Protein AF-A0A5P1FQX0-F1 (afdb_monomer_lite)

Organism: Asparagus officinalis (NCBI:txid4686)

Sequence (88 aa):
MLPIKPEFEFLILACDGLWDKEGEFQVSNKEAIDIARPFCTDNHCSSPLSACKKLADLSVNRGSADDISVMIIQLKRFVLRSFEGRLC

pLDDT: mean 81.36, std 14.36, range [43.12, 95.5]

Foldseek 3Di:
DDDQDLPDFKDKDKDCLAAPDPDPLHADPVNLCVLQVVLRPDPPHNDSVVSQVVSVVSSVVSPRPDDIDMDMGGCNVVNVPPPPDDDD

Secondary structure (DSSP, 8-state):
--PPPTT--EEEEE-HHHH-SSSTTPPPHHHHHHHHHHHHH-TTT--HHHHHHHHHHHHHHHT--S---EEEEE-HHHHTTTTSS---

InterPro domains:
  IPR001932 PPM-type phosphatase-like domain [PF00481] (4-68)
  IPR001932 PPM-type phosphatase-like domain [PS51746] (1-75)
  IPR036457 PPM-type phosphatase-like domain superfamily [G3DSA:3.60.40.10] (1-82)
  IPR036457 PPM-type phosphatase-like domain superfamily [SSF81606] (4-76)

Structure (mmCIF, N/CA/C/O backbone):
data_AF-A0A5P1FQX0-F1
#
_entry.id   AF-A0A5P1FQX0-F1
#
loop_
_atom_site.group_PDB
_atom_site.id
_atom_site.type_symbol
_atom_site.label_atom_id
_atom_site.label_alt_id
_atom_site.label_comp_id
_atom_site.label_asym_id
_atom_site.label_entity_id
_atom_site.label_seq_id
_atom_site.pdbx_PDB_ins_code
_atom_site.Cartn_x
_atom_site.Cartn_y
_atom_site.Cartn_z
_atom_site.occupancy
_atom_site.B_iso_or_equiv
_atom_site.auth_seq_id
_atom_site.auth_comp_id
_atom_site.auth_asym_id
_atom_site.auth_atom_id
_atom_site.pdbx_PDB_model_num
ATOM 1 N N . MET A 1 1 ? -18.407 -14.017 4.472 1.00 67.44 1 MET A N 1
ATOM 2 C CA . MET A 1 1 ? -18.431 -12.569 4.774 1.00 67.44 1 MET A CA 1
ATOM 3 C C . MET A 1 1 ? -17.310 -12.302 5.771 1.00 67.44 1 MET A C 1
ATOM 5 O O . MET A 1 1 ? -17.286 -12.980 6.789 1.00 67.44 1 MET A O 1
ATOM 9 N N . LEU A 1 2 ? -16.349 -11.430 5.458 1.00 80.88 2 LEU A N 1
ATOM 10 C CA . LEU A 1 2 ? -15.251 -11.078 6.370 1.00 80.88 2 LEU A CA 1
ATOM 11 C C . LEU A 1 2 ? -15.679 -9.848 7.188 1.00 80.88 2 LEU A C 1
ATOM 13 O O . LEU A 1 2 ? -15.792 -8.771 6.604 1.00 80.88 2 LEU A O 1
ATOM 17 N N . PRO A 1 3 ? -15.983 -9.986 8.493 1.00 85.06 3 PRO A N 1
ATOM 18 C CA . PRO A 1 3 ? -16.387 -8.847 9.307 1.00 85.06 3 PRO A CA 1
ATOM 19 C C . PRO A 1 3 ? -15.208 -7.889 9.495 1.00 85.06 3 PRO A C 1
ATOM 21 O O . PRO A 1 3 ? -14.081 -8.324 9.739 1.00 85.06 3 PRO A O 1
ATOM 24 N N . ILE A 1 4 ? -15.473 -6.585 9.407 1.00 86.31 4 ILE A N 1
ATOM 25 C CA . ILE A 1 4 ? -14.488 -5.558 9.750 1.00 86.31 4 ILE A CA 1
ATOM 26 C C . ILE A 1 4 ? -14.357 -5.549 11.268 1.00 86.31 4 ILE A C 1
ATOM 28 O O . ILE A 1 4 ? -15.328 -5.278 11.974 1.00 86.31 4 ILE A O 1
ATOM 32 N N . LYS A 1 5 ? -13.165 -5.869 11.766 1.00 87.12 5 LYS A N 1
ATOM 33 C CA . LYS A 1 5 ? -12.899 -5.910 13.198 1.00 87.12 5 LYS A CA 1
ATOM 34 C C . LYS A 1 5 ? -12.236 -4.614 13.685 1.00 87.12 5 LYS A C 1
ATOM 36 O O . LYS A 1 5 ? -11.583 -3.947 12.881 1.00 87.12 5 LYS A O 1
ATOM 41 N N . PRO A 1 6 ? -12.368 -4.257 14.976 1.00 85.06 6 PRO A N 1
ATOM 42 C CA . PRO A 1 6 ? -11.750 -3.057 15.540 1.00 85.06 6 PRO A CA 1
ATOM 43 C C . PRO A 1 6 ? -10.235 -2.954 15.347 1.00 85.06 6 PRO A C 1
ATOM 45 O O . PRO A 1 6 ? -9.710 -1.850 15.231 1.00 85.06 6 PRO A O 1
ATOM 48 N N . GLU A 1 7 ? -9.537 -4.088 15.286 1.00 87.12 7 GLU A N 1
ATOM 49 C CA . GLU A 1 7 ? -8.093 -4.155 15.055 1.00 87.12 7 GLU A CA 1
ATOM 50 C C . GLU A 1 7 ? -7.672 -3.836 13.612 1.00 87.12 7 GLU A C 1
ATOM 52 O O . GLU A 1 7 ? -6.484 -3.660 13.343 1.00 87.12 7 GLU A O 1
ATOM 57 N N . PHE A 1 8 ? -8.612 -3.767 12.664 1.00 89.19 8 PHE A N 1
ATOM 58 C CA . PHE A 1 8 ? -8.290 -3.446 11.280 1.00 89.19 8 PHE A CA 1
ATOM 59 C C . PHE A 1 8 ? -8.134 -1.934 11.109 1.00 89.19 8 PHE A C 1
ATOM 61 O O . PHE A 1 8 ? -9.081 -1.162 11.246 1.00 89.19 8 PHE A O 1
ATOM 68 N N . GLU A 1 9 ? -6.913 -1.507 10.790 1.00 89.62 9 GLU A N 1
ATOM 69 C CA . GLU A 1 9 ? -6.560 -0.088 10.706 1.00 89.62 9 GLU A CA 1
ATOM 70 C C . GLU A 1 9 ? -6.981 0.530 9.363 1.00 89.62 9 GLU A C 1
ATOM 72 O O . GLU A 1 9 ? -7.605 1.596 9.315 1.00 89.62 9 GLU A O 1
ATOM 77 N N . PHE A 1 10 ? -6.656 -0.151 8.263 1.00 91.56 10 PHE A N 1
ATOM 78 C CA . PHE A 1 10 ? -6.936 0.269 6.894 1.00 91.56 10 PHE A CA 1
ATOM 79 C C . PHE A 1 10 ? -6.981 -0.940 5.949 1.00 91.56 10 PHE A C 1
ATOM 81 O O . PHE A 1 10 ? -6.484 -2.017 6.275 1.00 91.56 10 PHE A O 1
ATOM 88 N N . LEU A 1 11 ? -7.574 -0.746 4.773 1.00 92.19 11 LEU A N 1
ATOM 89 C CA . LEU A 1 11 ? -7.617 -1.707 3.675 1.00 92.19 11 LEU A CA 1
ATOM 90 C C . LEU A 1 11 ? -6.927 -1.096 2.454 1.00 92.19 11 LEU A C 1
ATOM 92 O O . LEU A 1 11 ? -7.256 0.027 2.077 1.00 92.19 11 LEU A O 1
ATOM 96 N N . ILE A 1 12 ? -6.000 -1.836 1.844 1.00 94.69 12 ILE A N 1
ATOM 97 C CA . ILE A 1 12 ? -5.402 -1.493 0.549 1.00 94.69 12 ILE A CA 1
ATOM 98 C C . ILE A 1 12 ? -6.097 -2.335 -0.519 1.00 94.69 12 ILE A C 1
ATOM 100 O O . ILE A 1 12 ? -6.166 -3.557 -0.399 1.00 94.69 12 ILE A O 1
ATOM 104 N N . LEU A 1 13 ? -6.596 -1.679 -1.557 1.00 94.31 13 LEU A N 1
ATOM 105 C CA . LEU A 1 13 ? -7.097 -2.292 -2.778 1.00 94.31 13 LEU A CA 1
ATOM 106 C C . LEU A 1 13 ? -6.249 -1.774 -3.933 1.00 94.31 13 LEU A C 1
ATOM 108 O O . LEU A 1 13 ? -5.988 -0.577 -4.009 1.00 94.31 13 LEU A O 1
ATOM 112 N N . ALA A 1 14 ? -5.813 -2.655 -4.821 1.00 93.75 14 ALA A N 1
ATOM 113 C CA . ALA A 1 14 ? -5.104 -2.250 -6.025 1.00 93.75 14 ALA A CA 1
ATOM 114 C C . ALA A 1 14 ? -5.340 -3.255 -7.151 1.00 93.75 14 ALA A C 1
ATOM 116 O O . ALA A 1 14 ? -5.796 -4.372 -6.883 1.00 93.75 14 ALA A O 1
ATOM 117 N N . CYS A 1 15 ? -5.055 -2.838 -8.383 1.00 91.06 15 CYS A N 1
ATOM 118 C CA . CYS A 1 15 ? -4.995 -3.746 -9.525 1.00 91.06 15 CYS A CA 1
ATOM 119 C C . CYS A 1 15 ? -3.843 -4.752 -9.374 1.00 91.06 15 CYS A C 1
ATOM 121 O O . CYS A 1 15 ? -2.960 -4.606 -8.522 1.00 91.06 15 CYS A O 1
ATOM 123 N N . ASP A 1 16 ? -3.879 -5.775 -10.218 1.00 87.19 16 ASP A N 1
ATOM 124 C CA . ASP A 1 16 ? -2.784 -6.717 -10.424 1.00 87.19 16 ASP A CA 1
ATOM 125 C C . ASP A 1 16 ? -1.472 -5.996 -10.742 1.00 87.19 16 ASP A C 1
ATOM 127 O O . ASP A 1 16 ? -0.485 -6.326 -10.107 1.00 87.19 16 ASP A O 1
ATOM 131 N N . GLY A 1 17 ? -1.459 -4.920 -11.530 1.00 86.38 17 GLY A N 1
ATOM 132 C CA . GLY A 1 17 ? -0.236 -4.146 -11.805 1.00 86.38 17 GLY A CA 1
ATOM 133 C C . GLY A 1 17 ? 0.575 -3.674 -10.576 1.00 86.38 17 GLY A C 1
ATOM 134 O O . GLY A 1 17 ?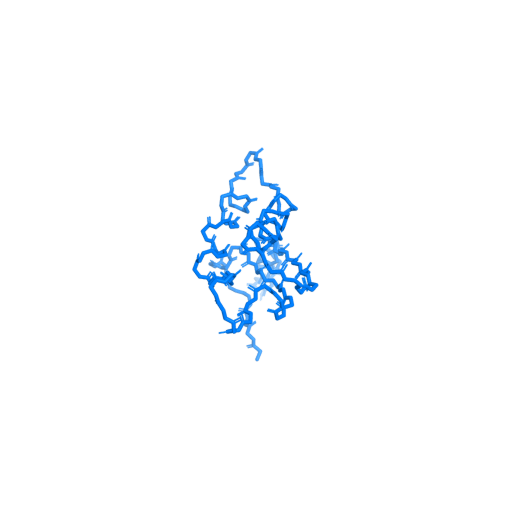 1.766 -3.385 -10.701 1.00 86.38 17 GLY A O 1
ATOM 135 N N . LEU A 1 18 ? -0.019 -3.618 -9.368 1.00 88.62 18 LEU A N 1
ATOM 136 C CA . LEU A 1 18 ? 0.714 -3.396 -8.106 1.00 88.62 18 LEU A CA 1
ATOM 137 C C . LEU A 1 18 ? 1.287 -4.695 -7.493 1.00 88.62 18 LEU A C 1
ATOM 139 O O . LEU A 1 18 ? 2.357 -4.678 -6.876 1.00 88.62 18 LEU A O 1
ATOM 143 N N . TRP A 1 19 ? 0.543 -5.796 -7.603 1.00 87.69 19 TRP A N 1
ATOM 144 C CA . TRP A 1 19 ? 0.759 -7.057 -6.885 1.00 87.69 19 TRP A CA 1
ATOM 145 C C . TRP A 1 19 ? 1.303 -8.210 -7.747 1.00 87.69 19 TRP A C 1
ATOM 147 O O . TRP A 1 19 ? 1.640 -9.255 -7.184 1.00 87.69 19 TRP A O 1
ATOM 157 N N . ASP A 1 20 ? 1.287 -8.086 -9.077 1.00 73.88 20 ASP A N 1
ATOM 158 C CA . ASP A 1 20 ? 1.362 -9.226 -9.991 1.00 73.88 20 ASP A CA 1
ATOM 159 C C . ASP A 1 20 ? 2.760 -9.818 -10.101 1.00 73.88 20 ASP A C 1
ATOM 161 O O . ASP A 1 20 ? 3.757 -9.109 -10.101 1.00 73.88 20 ASP A O 1
ATOM 165 N N . LYS A 1 21 ? 2.807 -11.147 -10.200 1.00 59.53 21 LYS A N 1
ATOM 166 C CA . LYS A 1 21 ? 3.902 -12.009 -9.735 1.00 59.53 21 LYS A CA 1
ATOM 167 C C . LYS A 1 21 ? 5.095 -12.162 -10.671 1.00 59.53 21 LYS A C 1
ATOM 169 O O . LYS A 1 21 ? 6.034 -12.892 -10.341 1.00 59.53 21 LYS A O 1
ATOM 174 N N . GLU A 1 22 ? 5.117 -11.442 -11.777 1.00 56.22 22 GLU A N 1
ATOM 175 C CA . GLU A 1 22 ? 6.060 -11.655 -12.869 1.00 56.22 22 GLU A CA 1
ATOM 176 C C . GLU A 1 22 ? 7.127 -10.534 -12.892 1.00 56.22 22 GLU A C 1
ATOM 178 O O . GLU A 1 22 ? 7.051 -9.597 -13.680 1.00 56.22 22 GLU A O 1
ATOM 183 N N . GLY A 1 23 ? 8.142 -10.599 -12.012 1.00 59.56 23 GLY A N 1
ATOM 184 C CA . GLY A 1 23 ? 9.360 -9.762 -12.124 1.00 59.56 23 GLY A CA 1
ATOM 185 C C . GLY A 1 23 ? 9.887 -9.103 -10.839 1.00 59.56 23 GLY A C 1
ATOM 186 O O . GLY A 1 23 ? 9.289 -9.207 -9.775 1.00 59.56 23 GLY A O 1
ATOM 187 N N . GLU A 1 24 ? 11.022 -8.400 -10.923 1.00 64.69 24 GLU A N 1
ATOM 188 C CA . GLU A 1 24 ? 11.696 -7.742 -9.778 1.00 64.69 24 GLU A CA 1
ATOM 189 C C . GLU A 1 24 ? 11.036 -6.423 -9.325 1.00 64.69 24 GLU A C 1
ATOM 191 O O . GLU A 1 24 ? 11.505 -5.758 -8.400 1.00 64.69 24 GLU A O 1
ATOM 196 N N . PHE A 1 25 ? 9.938 -6.028 -9.970 1.00 71.31 25 PHE A N 1
ATOM 197 C CA . PHE A 1 25 ? 9.410 -4.664 -9.898 1.00 71.31 25 PHE A CA 1
ATOM 198 C C . PHE A 1 25 ? 8.130 -4.508 -9.062 1.00 71.31 25 PHE A C 1
ATOM 200 O O . PHE A 1 25 ? 7.543 -3.430 -9.010 1.00 71.31 25 PHE A O 1
ATOM 207 N N . GLN A 1 26 ? 7.735 -5.569 -8.362 1.00 77.62 26 GLN A N 1
ATOM 208 C CA . GLN A 1 26 ? 6.453 -5.698 -7.664 1.00 77.62 26 GLN A CA 1
ATOM 209 C C . GLN A 1 26 ? 6.490 -5.143 -6.245 1.00 77.62 26 GLN A C 1
ATOM 211 O O . GLN A 1 26 ? 7.556 -5.077 -5.630 1.00 77.62 26 GLN A O 1
ATOM 216 N N . VAL A 1 27 ? 5.321 -4.840 -5.675 1.00 87.00 27 VAL A N 1
ATOM 217 C CA . VAL A 1 27 ? 5.180 -4.482 -4.258 1.00 87.00 27 VAL A CA 1
ATOM 218 C C . VAL A 1 27 ? 4.605 -5.664 -3.483 1.00 87.00 27 VAL A C 1
ATOM 220 O O . VAL A 1 27 ? 3.516 -6.151 -3.767 1.00 87.00 27 VAL A O 1
ATOM 223 N N . SER A 1 28 ? 5.318 -6.133 -2.456 1.00 89.88 28 SER A N 1
ATOM 224 C CA . SER A 1 28 ? 4.801 -7.217 -1.606 1.00 89.88 28 SER A CA 1
ATOM 225 C C . SER A 1 28 ? 3.720 -6.721 -0.638 1.00 89.88 28 SER A C 1
ATOM 227 O O . SER A 1 28 ? 3.721 -5.560 -0.228 1.00 89.88 28 SER A O 1
ATOM 229 N N . ASN A 1 29 ? 2.850 -7.620 -0.158 1.00 92.12 29 ASN A N 1
ATOM 230 C CA . ASN A 1 29 ? 1.840 -7.285 0.859 1.00 92.12 29 ASN A CA 1
ATOM 231 C C . ASN A 1 29 ? 2.447 -6.578 2.083 1.00 92.12 29 ASN A C 1
ATOM 233 O O . ASN A 1 29 ? 1.891 -5.605 2.589 1.00 92.12 29 ASN A O 1
ATOM 237 N N . LYS A 1 30 ? 3.592 -7.073 2.571 1.00 92.06 30 LYS A N 1
ATOM 238 C CA . LYS A 1 30 ? 4.255 -6.515 3.755 1.00 92.06 30 LYS A CA 1
ATOM 239 C C . LYS A 1 30 ? 4.814 -5.125 3.477 1.00 92.06 30 LYS A C 1
ATOM 241 O O . LYS A 1 30 ? 4.630 -4.226 4.289 1.00 92.06 30 LYS A O 1
ATOM 246 N N . GLU A 1 31 ? 5.443 -4.955 2.323 1.00 92.69 31 GLU A N 1
ATOM 247 C CA . GLU A 1 31 ? 5.977 -3.670 1.889 1.00 92.69 31 GLU A CA 1
ATOM 248 C C . GLU A 1 31 ? 4.871 -2.627 1.713 1.00 92.69 31 GLU A C 1
ATOM 250 O O . GLU A 1 31 ? 5.000 -1.505 2.199 1.00 92.69 31 GLU A O 1
ATOM 255 N N . ALA A 1 32 ? 3.746 -3.006 1.105 1.00 94.19 32 ALA A N 1
ATOM 256 C CA . ALA A 1 32 ? 2.610 -2.111 0.955 1.00 94.19 32 ALA A CA 1
ATOM 257 C C . ALA A 1 32 ? 2.064 -1.640 2.311 1.00 94.19 32 ALA A C 1
ATOM 259 O O . ALA A 1 32 ? 1.759 -0.459 2.480 1.00 94.19 32 ALA A O 1
ATOM 260 N N . ILE A 1 33 ? 1.990 -2.540 3.299 1.00 93.50 33 ILE A N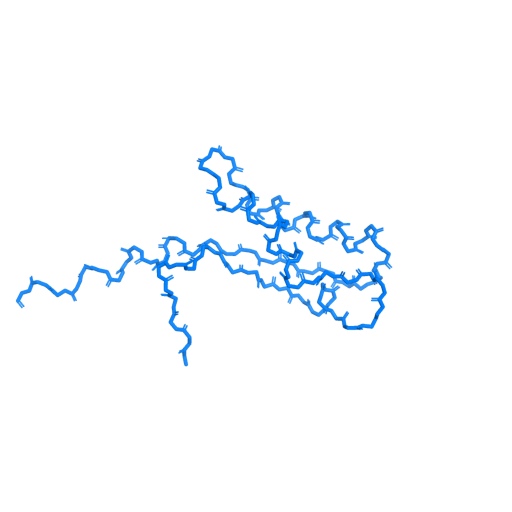 1
ATOM 261 C CA . ILE A 1 33 ? 1.605 -2.197 4.674 1.00 93.50 33 ILE A CA 1
ATOM 262 C C . ILE A 1 33 ? 2.622 -1.238 5.299 1.00 93.50 33 ILE A C 1
ATOM 264 O O . ILE A 1 33 ? 2.218 -0.237 5.890 1.00 93.50 33 ILE A O 1
ATOM 268 N N . ASP A 1 34 ? 3.919 -1.515 5.163 1.00 93.38 34 ASP A N 1
ATOM 269 C CA . ASP A 1 34 ? 4.985 -0.694 5.747 1.00 93.38 34 ASP A CA 1
ATOM 270 C C . ASP A 1 34 ? 5.022 0.716 5.151 1.00 93.38 34 ASP A C 1
ATOM 272 O O . ASP A 1 34 ? 5.260 1.690 5.866 1.00 93.38 34 ASP A O 1
ATOM 276 N N . ILE A 1 35 ? 4.721 0.843 3.858 1.00 92.38 35 ILE A N 1
ATOM 277 C CA . ILE A 1 35 ? 4.613 2.130 3.170 1.00 92.38 35 ILE A CA 1
ATOM 278 C C . ILE A 1 35 ? 3.337 2.860 3.571 1.00 92.38 35 ILE A C 1
ATOM 280 O O . ILE A 1 35 ? 3.394 4.062 3.810 1.00 92.38 35 ILE A O 1
ATOM 284 N N . ALA A 1 36 ? 2.193 2.175 3.635 1.00 92.94 36 ALA A N 1
ATOM 285 C CA . ALA A 1 36 ? 0.899 2.811 3.861 1.00 92.94 36 ALA A CA 1
ATOM 286 C C . ALA A 1 36 ? 0.663 3.204 5.324 1.00 92.94 36 ALA A C 1
ATOM 288 O O . ALA A 1 36 ? 0.092 4.266 5.592 1.00 92.94 36 ALA A O 1
ATOM 289 N N . ARG A 1 37 ? 1.101 2.369 6.276 1.00 91.62 37 ARG A N 1
ATOM 290 C CA . ARG A 1 37 ? 0.801 2.520 7.708 1.00 91.62 37 ARG A CA 1
ATOM 291 C C . ARG A 1 37 ? 1.174 3.908 8.257 1.00 91.62 37 ARG A C 1
ATOM 293 O O . ARG A 1 37 ? 0.274 4.528 8.825 1.00 91.62 37 ARG A O 1
ATOM 300 N N . PRO A 1 38 ? 2.382 4.467 8.025 1.00 90.38 38 PRO A N 1
ATOM 301 C CA . PRO A 1 38 ? 2.749 5.800 8.518 1.00 90.38 38 PRO A CA 1
ATOM 302 C C . PRO A 1 38 ? 1.783 6.915 8.092 1.00 90.38 38 PRO A C 1
ATOM 304 O O . PRO A 1 38 ? 1.547 7.853 8.842 1.00 90.38 38 PRO A O 1
ATOM 307 N N . PHE A 1 39 ? 1.169 6.801 6.912 1.00 88.94 39 PHE A N 1
ATOM 308 C CA . PHE A 1 39 ? 0.228 7.800 6.394 1.00 88.94 39 PHE A CA 1
ATOM 309 C C . PHE A 1 39 ? -1.227 7.533 6.793 1.00 88.94 39 PHE A C 1
ATOM 311 O O . PHE A 1 39 ? -2.096 8.359 6.517 1.00 88.94 39 PHE A O 1
ATOM 318 N N . CYS A 1 40 ? -1.516 6.383 7.403 1.00 85.00 40 CYS A N 1
ATOM 319 C CA . CYS A 1 40 ? -2.875 5.958 7.730 1.00 85.00 40 CYS A CA 1
ATOM 320 C C . CYS A 1 40 ? -3.153 5.937 9.236 1.00 85.00 40 CYS A C 1
ATOM 322 O O . CYS A 1 40 ? -4.319 6.027 9.625 1.00 85.00 40 CYS A O 1
ATOM 324 N N . THR A 1 41 ? -2.117 5.821 10.073 1.00 77.25 41 THR A N 1
ATOM 325 C CA . THR A 1 41 ? -2.258 5.667 11.529 1.00 77.25 41 THR A CA 1
ATOM 326 C C . THR A 1 41 ? -1.893 6.909 12.330 1.00 77.25 41 THR A C 1
ATOM 328 O O . THR A 1 41 ? -2.309 6.991 13.485 1.00 77.25 41 THR A O 1
ATOM 331 N N . ASP A 1 42 ? -1.154 7.855 11.745 1.00 70.31 42 ASP A N 1
ATOM 332 C CA . ASP A 1 42 ? -0.616 9.002 12.475 1.00 70.31 42 ASP A CA 1
ATOM 333 C C . ASP A 1 42 ? -1.625 10.161 12.569 1.00 70.31 42 ASP A C 1
ATOM 335 O O . ASP A 1 42 ? -2.202 10.597 11.571 1.00 70.31 42 ASP A O 1
ATOM 339 N N . ASN A 1 43 ? -1.875 10.648 13.788 1.00 61.78 43 ASN A N 1
ATOM 340 C CA . ASN A 1 43 ? -3.062 11.450 14.119 1.00 61.78 43 ASN A CA 1
ATOM 341 C C . ASN A 1 43 ? -2.969 12.920 13.658 1.00 61.78 43 ASN A C 1
ATOM 343 O O . ASN A 1 43 ? -3.963 13.641 13.698 1.00 61.78 43 ASN A O 1
ATOM 347 N N . HIS A 1 44 ? -1.785 13.364 13.225 1.00 61.22 44 HIS A N 1
ATOM 348 C CA . HIS A 1 44 ? -1.518 14.761 12.867 1.00 61.22 44 HIS A CA 1
ATOM 349 C C . HIS A 1 44 ? -1.418 15.033 11.360 1.00 61.22 44 HIS A C 1
ATOM 351 O O . HIS A 1 44 ? -1.640 16.167 10.950 1.00 61.22 44 HIS A O 1
ATOM 357 N N . CYS A 1 45 ? -1.115 14.022 10.537 1.00 60.69 45 CYS A N 1
ATOM 358 C CA . CYS A 1 45 ? -0.856 14.198 9.101 1.00 60.69 45 CYS A CA 1
ATOM 359 C C . CYS A 1 45 ? -1.250 12.963 8.268 1.00 60.69 45 CYS A C 1
ATOM 361 O O . CYS A 1 45 ? -0.605 12.656 7.262 1.00 60.69 45 CYS A O 1
ATOM 363 N N . SER A 1 46 ? -2.295 12.222 8.668 1.00 68.06 46 SER A N 1
ATOM 364 C CA . SER A 1 46 ? -2.748 11.075 7.876 1.00 68.06 46 SER A CA 1
ATOM 365 C C . SER A 1 46 ? -3.234 11.537 6.499 1.00 68.06 46 SER A C 1
ATOM 367 O O . SER A 1 46 ? -4.282 12.177 6.389 1.00 68.06 46 SER A O 1
ATOM 369 N N . SER A 1 47 ? -2.495 11.194 5.449 1.00 86.81 47 SER A N 1
ATOM 370 C CA . SER A 1 47 ? -2.881 11.425 4.058 1.00 86.81 47 SER A CA 1
ATOM 371 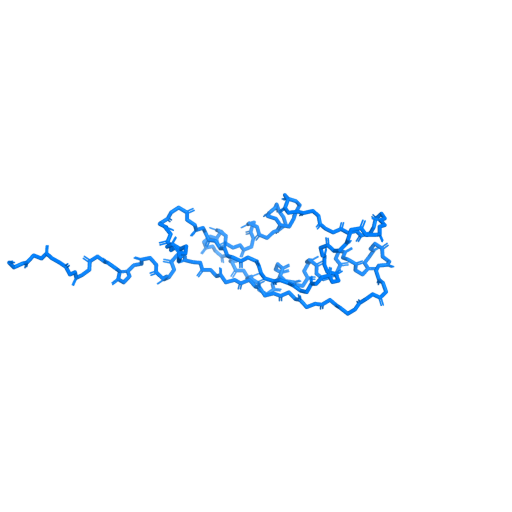C C . SER A 1 47 ? -2.881 10.085 3.326 1.00 86.81 47 SER A C 1
ATOM 373 O O . SER A 1 47 ? -1.864 9.704 2.738 1.00 86.81 47 SER A O 1
ATOM 375 N N . PRO A 1 48 ? -4.010 9.347 3.336 1.00 88.38 48 PRO A N 1
ATOM 376 C CA . PRO A 1 48 ? -4.143 8.104 2.576 1.00 88.38 48 PRO A CA 1
ATOM 377 C C . PRO A 1 48 ? -3.811 8.291 1.092 1.00 88.38 48 PRO A C 1
ATOM 379 O O . PRO A 1 48 ? -3.222 7.409 0.477 1.00 88.38 48 PRO A O 1
ATOM 382 N N . LEU A 1 49 ? -4.099 9.476 0.539 1.00 90.81 49 LEU A N 1
ATOM 383 C CA . LEU A 1 49 ? -3.727 9.835 -0.828 1.00 90.81 49 LEU A CA 1
ATOM 384 C C . LEU A 1 49 ? -2.204 9.840 -1.035 1.00 90.81 49 LEU A C 1
ATOM 386 O O . LEU A 1 49 ? -1.728 9.364 -2.063 1.00 90.81 49 LEU A O 1
ATOM 390 N N . SER A 1 50 ? -1.432 10.330 -0.060 1.00 92.69 50 SER A N 1
ATOM 391 C CA . SER A 1 50 ? 0.034 10.291 -0.118 1.00 92.69 50 SER A CA 1
ATOM 392 C C . SER A 1 50 ? 0.562 8.857 -0.096 1.00 92.69 50 SER A C 1
ATOM 394 O O . SER A 1 50 ? 1.519 8.559 -0.806 1.00 92.69 50 SER A O 1
ATOM 396 N N . ALA A 1 51 ? -0.076 7.958 0.661 1.00 93.75 51 ALA A N 1
ATOM 397 C CA . ALA A 1 51 ? 0.258 6.536 0.614 1.00 93.75 51 ALA A CA 1
ATOM 398 C C . ALA A 1 51 ? -0.076 5.910 -0.746 1.00 93.75 51 ALA A C 1
ATOM 400 O O . ALA A 1 51 ? 0.777 5.222 -1.300 1.00 93.75 51 ALA A O 1
ATOM 401 N N . CYS A 1 52 ? -1.255 6.189 -1.318 1.00 94.56 52 CYS A N 1
ATOM 402 C CA . CYS A 1 52 ? -1.602 5.718 -2.663 1.00 94.56 52 CYS A CA 1
ATOM 403 C C . CYS A 1 52 ? -0.566 6.177 -3.694 1.00 94.56 52 CYS A C 1
ATOM 405 O O . CYS A 1 52 ? -0.057 5.362 -4.460 1.00 94.56 52 CYS A O 1
ATOM 407 N N . LYS A 1 53 ? -0.208 7.468 -3.670 1.00 94.25 53 LYS A N 1
ATOM 408 C CA . LYS A 1 53 ? 0.793 8.025 -4.581 1.00 94.25 53 LYS A CA 1
ATOM 409 C C . LYS A 1 53 ? 2.150 7.350 -4.401 1.00 94.25 53 LYS A C 1
ATOM 411 O O . LYS A 1 53 ? 2.760 6.958 -5.381 1.00 94.25 53 LYS A O 1
ATOM 416 N N . LYS A 1 54 ? 2.594 7.141 -3.160 1.00 94.12 54 LYS A N 1
ATOM 417 C CA . LYS A 1 54 ? 3.886 6.503 -2.883 1.00 94.12 54 LYS A CA 1
ATOM 418 C C . LYS A 1 54 ? 3.947 5.044 -3.350 1.00 94.12 54 LYS A C 1
ATOM 420 O O . LYS A 1 54 ? 5.001 4.612 -3.801 1.00 94.12 54 LYS A O 1
ATOM 425 N N . LEU A 1 55 ? 2.844 4.298 -3.260 1.00 94.00 55 LEU A N 1
ATOM 426 C CA . LEU A 1 55 ? 2.751 2.926 -3.778 1.00 94.00 55 LEU A CA 1
ATOM 427 C C . LEU A 1 55 ? 2.792 2.886 -5.313 1.00 94.00 55 LEU A C 1
ATOM 429 O O . LEU A 1 55 ? 3.488 2.047 -5.886 1.00 94.00 55 LEU A O 1
ATOM 433 N N . ALA A 1 56 ? 2.098 3.819 -5.971 1.00 92.56 56 ALA A N 1
ATOM 434 C CA . ALA A 1 56 ? 2.156 3.964 -7.423 1.00 92.56 56 ALA A CA 1
ATOM 435 C C . ALA A 1 56 ? 3.563 4.377 -7.889 1.00 92.56 56 ALA A C 1
ATOM 437 O O . ALA A 1 56 ? 4.158 3.702 -8.726 1.00 92.56 56 ALA A O 1
ATOM 438 N N . ASP A 1 57 ? 4.138 5.415 -7.273 1.00 92.19 57 ASP A N 1
ATOM 439 C CA . ASP A 1 57 ? 5.486 5.905 -7.569 1.00 92.19 57 ASP A CA 1
ATOM 440 C C . ASP A 1 57 ? 6.539 4.808 -7.359 1.00 92.19 57 ASP A C 1
ATOM 442 O O . ASP A 1 57 ? 7.465 4.694 -8.154 1.00 92.19 57 ASP A O 1
ATOM 446 N N . LEU A 1 58 ? 6.419 3.976 -6.316 1.00 91.69 58 LEU A N 1
ATOM 447 C CA . LEU A 1 58 ? 7.341 2.859 -6.087 1.00 91.69 58 LEU A CA 1
ATOM 448 C C . LEU A 1 58 ? 7.345 1.874 -7.262 1.00 91.69 58 LEU A C 1
ATOM 450 O O . LEU A 1 58 ? 8.412 1.446 -7.693 1.00 91.69 58 LEU A O 1
ATOM 454 N N . SER A 1 59 ? 6.166 1.544 -7.780 1.00 88.31 59 SER A N 1
ATOM 455 C CA . SER A 1 59 ? 6.007 0.594 -8.885 1.00 88.31 59 SER A CA 1
ATOM 456 C C . SER A 1 59 ? 6.551 1.172 -10.195 1.00 88.31 59 SER A C 1
ATOM 458 O O . SER A 1 59 ? 7.292 0.501 -10.911 1.00 88.31 59 SER A O 1
ATOM 460 N N . VAL A 1 60 ? 6.292 2.459 -10.456 1.00 87.44 60 VAL A N 1
ATOM 461 C CA . VAL A 1 60 ? 6.868 3.190 -11.599 1.00 87.44 60 VAL A CA 1
ATOM 462 C C . VAL A 1 60 ? 8.392 3.287 -11.485 1.00 87.44 60 VAL A C 1
ATOM 464 O O . VAL A 1 60 ? 9.101 3.025 -12.451 1.00 87.44 60 VAL A O 1
ATOM 467 N N . ASN A 1 61 ? 8.921 3.607 -10.301 1.00 88.94 61 ASN A N 1
ATOM 468 C CA . ASN A 1 61 ? 10.366 3.723 -10.062 1.00 88.94 61 ASN A CA 1
ATOM 469 C C . ASN A 1 61 ? 11.102 2.390 -10.194 1.00 88.94 61 ASN A C 1
ATOM 471 O O . ASN A 1 61 ? 12.298 2.371 -10.475 1.00 88.94 61 ASN A O 1
ATOM 475 N N . ARG A 1 62 ? 10.397 1.280 -9.979 1.00 88.38 62 ARG A N 1
ATOM 476 C CA . ARG A 1 62 ? 10.917 -0.053 -10.257 1.00 88.38 62 ARG A CA 1
ATOM 477 C C . ARG A 1 62 ? 10.893 -0.381 -11.748 1.00 88.38 62 ARG A C 1
ATOM 479 O O . ARG A 1 62 ? 11.595 -1.281 -12.156 1.00 88.38 62 ARG A O 1
ATOM 486 N N . GLY A 1 63 ? 10.189 0.377 -12.580 1.00 82.94 63 GLY A N 1
ATOM 487 C CA . GLY A 1 63 ? 10.104 0.112 -14.015 1.00 82.94 63 GLY A CA 1
ATOM 488 C C . GLY A 1 63 ? 8.925 -0.778 -14.392 1.00 82.94 63 GLY A C 1
ATOM 489 O O . GLY A 1 63 ? 8.961 -1.403 -15.450 1.00 82.94 63 GLY A O 1
ATOM 490 N N . SER A 1 64 ? 7.880 -0.834 -13.554 1.00 81.06 64 SER A N 1
ATOM 491 C CA . SER A 1 64 ? 6.601 -1.403 -13.980 1.00 81.06 64 SER A CA 1
ATOM 492 C C . SER A 1 64 ? 6.070 -0.623 -15.187 1.00 81.06 64 SER A C 1
ATOM 494 O O . SER A 1 64 ? 6.038 0.610 -15.175 1.00 81.06 64 SER A O 1
ATOM 496 N N . ALA A 1 65 ? 5.689 -1.354 -16.233 1.00 78.31 65 ALA A N 1
ATOM 497 C CA . ALA A 1 65 ? 5.105 -0.813 -17.459 1.00 78.31 65 ALA A CA 1
ATOM 498 C C . ALA A 1 65 ? 3.573 -0.966 -17.500 1.00 78.31 65 ALA A C 1
ATOM 500 O O . ALA A 1 65 ? 2.964 -0.658 -18.522 1.00 78.31 65 ALA A O 1
ATOM 501 N N . ASP A 1 66 ? 2.979 -1.473 -16.418 1.00 82.75 66 ASP A N 1
ATOM 502 C CA . ASP A 1 66 ? 1.549 -1.743 -16.315 1.00 82.75 66 ASP A CA 1
ATOM 503 C C . ASP A 1 66 ? 0.777 -0.557 -15.713 1.00 82.75 66 ASP A C 1
ATOM 505 O O . ASP A 1 66 ? 1.342 0.307 -15.031 1.00 82.75 66 ASP A O 1
ATOM 509 N N . ASP A 1 67 ? -0.533 -0.528 -15.942 1.00 88.00 67 ASP A N 1
ATOM 510 C CA . ASP A 1 67 ? -1.429 0.459 -15.355 1.00 88.00 67 ASP A CA 1
ATOM 511 C C . ASP A 1 67 ? -1.601 0.197 -13.852 1.00 88.00 67 ASP A C 1
ATOM 513 O O . ASP A 1 67 ? -2.105 -0.840 -13.416 1.00 88.00 67 ASP A O 1
ATOM 517 N N . ILE A 1 68 ? -1.230 1.178 -13.024 1.00 89.62 68 ILE A N 1
ATOM 518 C CA . ILE A 1 68 ? -1.271 1.048 -11.563 1.00 89.62 68 ILE A CA 1
ATOM 519 C C . ILE A 1 68 ? -2.408 1.888 -10.978 1.00 89.62 68 ILE A C 1
ATOM 521 O O . ILE A 1 68 ? -2.418 3.116 -11.058 1.00 89.62 68 ILE A O 1
ATOM 525 N N . SER A 1 69 ? -3.347 1.222 -10.310 1.00 91.62 69 SER A N 1
ATOM 526 C CA . SER A 1 69 ? -4.449 1.836 -9.565 1.00 91.62 69 SER A CA 1
ATOM 527 C C . SER A 1 69 ? -4.425 1.373 -8.114 1.00 91.62 69 SER A C 1
ATOM 529 O O . SER A 1 69 ? -4.444 0.173 -7.855 1.00 91.62 69 SER A O 1
ATOM 531 N N . VAL A 1 70 ? -4.419 2.314 -7.161 1.00 94.81 70 VAL A N 1
ATOM 532 C CA . VAL A 1 70 ? -4.357 2.028 -5.716 1.00 94.81 70 VAL A CA 1
ATOM 533 C C . VAL A 1 70 ? -5.403 2.838 -4.952 1.00 94.81 70 VAL A C 1
ATOM 535 O O . VAL A 1 70 ? -5.510 4.055 -5.108 1.00 94.81 70 VAL A O 1
ATOM 538 N N . MET A 1 71 ? -6.138 2.175 -4.063 1.00 95.50 71 MET A N 1
ATOM 539 C CA . MET A 1 71 ? -7.121 2.767 -3.164 1.00 95.50 71 MET A CA 1
ATOM 540 C C . MET A 1 71 ? -6.867 2.313 -1.727 1.00 95.50 71 MET A C 1
ATOM 542 O O . MET A 1 71 ? -6.778 1.122 -1.440 1.00 95.50 71 MET A O 1
ATOM 546 N N . ILE A 1 72 ? -6.800 3.271 -0.803 1.00 94.00 72 ILE A N 1
ATOM 547 C CA . ILE A 1 72 ? -6.653 3.003 0.628 1.00 94.00 72 ILE A CA 1
ATOM 548 C C . ILE A 1 72 ? -7.88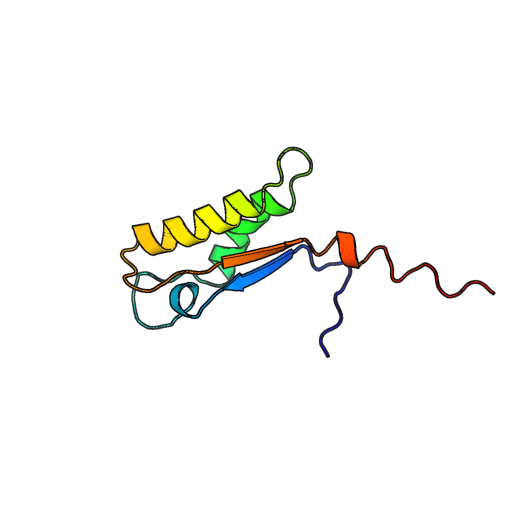9 3.502 1.369 1.00 94.00 72 ILE A C 1
ATOM 550 O O . ILE A 1 72 ? -8.277 4.663 1.248 1.00 94.00 72 ILE A O 1
ATOM 554 N N . ILE A 1 73 ? 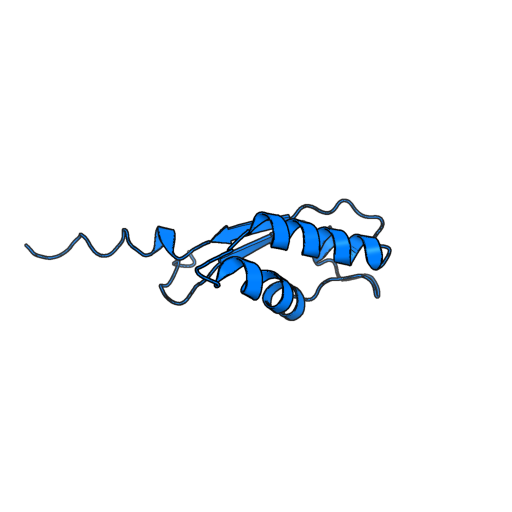-8.487 2.624 2.174 1.00 91.19 73 ILE A N 1
ATOM 555 C CA . ILE A 1 73 ? -9.679 2.905 2.977 1.00 91.19 73 ILE A CA 1
ATOM 556 C C . ILE A 1 73 ? -9.306 2.833 4.458 1.00 91.19 73 ILE A C 1
ATOM 558 O O . ILE A 1 73 ? -8.898 1.782 4.945 1.00 91.19 73 ILE A O 1
ATOM 562 N N . GLN A 1 74 ? -9.481 3.928 5.201 1.00 89.25 74 GLN A N 1
ATOM 563 C CA . GLN A 1 74 ? -9.291 3.936 6.656 1.00 89.25 74 GLN A CA 1
ATOM 564 C C . GLN A 1 74 ? -10.489 3.288 7.361 1.00 89.25 74 GLN A C 1
ATOM 566 O O . GLN A 1 74 ? -11.617 3.778 7.268 1.00 89.25 74 GLN A O 1
ATOM 571 N N . LEU A 1 75 ? -10.244 2.208 8.106 1.00 88.38 75 LEU A N 1
ATOM 572 C CA . LEU A 1 75 ? -11.308 1.371 8.666 1.00 88.38 75 LEU A CA 1
ATOM 573 C C . LEU A 1 75 ? -11.792 1.823 10.051 1.00 88.38 75 LEU A C 1
ATOM 575 O O . LEU A 1 75 ? -12.938 1.552 10.407 1.00 88.38 75 LEU A O 1
ATOM 579 N N . LYS A 1 76 ? -10.990 2.613 10.785 1.00 80.12 76 LYS A N 1
ATOM 580 C CA . LYS A 1 76 ? -11.335 3.155 12.120 1.00 80.12 76 LYS A CA 1
ATOM 581 C C . LYS A 1 76 ? -12.724 3.819 12.176 1.00 80.12 76 LYS A C 1
ATOM 583 O O . LYS A 1 76 ? -13.407 3.746 13.192 1.00 80.12 76 LYS A O 1
ATOM 588 N N . ARG A 1 77 ? -13.171 4.439 11.075 1.00 71.94 77 ARG A N 1
ATOM 589 C CA . ARG A 1 77 ? -14.474 5.127 10.977 1.00 71.94 77 ARG A CA 1
ATOM 590 C C . ARG A 1 77 ? -15.678 4.183 10.876 1.00 71.94 77 ARG A C 1
ATOM 592 O O . ARG A 1 77 ? -16.789 4.592 11.197 1.00 71.94 77 ARG A O 1
ATOM 599 N N . PHE A 1 78 ? -15.476 2.942 10.440 1.00 77.44 78 PHE A N 1
ATOM 600 C CA . PHE A 1 78 ? -16.552 1.969 10.216 1.00 77.44 78 PHE A CA 1
ATOM 601 C C . PHE A 1 78 ? -16.825 1.090 11.442 1.00 77.44 78 PHE A C 1
ATOM 603 O O . PHE A 1 78 ? -17.904 0.519 11.569 1.00 77.44 78 PHE A O 1
ATOM 610 N N . VAL A 1 79 ? -15.877 1.035 12.378 1.00 68.25 79 VAL A N 1
ATOM 611 C CA . VAL A 1 79 ? -15.989 0.252 13.616 1.00 68.25 79 VAL A CA 1
ATOM 612 C C . VAL A 1 79 ? -16.879 0.957 14.653 1.00 68.25 79 VAL A C 1
ATOM 614 O O . VAL A 1 79 ? -17.615 0.298 15.384 1.00 68.25 79 VAL A O 1
ATOM 617 N N . LEU A 1 80 ? -16.894 2.296 14.677 1.00 57.16 80 LEU A N 1
ATOM 618 C CA . LEU A 1 80 ? -17.612 3.085 15.692 1.00 57.16 80 LEU A CA 1
ATOM 619 C C . LEU A 1 80 ? -19.149 3.041 15.593 1.00 57.16 80 LEU A C 1
ATOM 621 O O . LEU A 1 80 ? -19.813 3.468 16.528 1.00 57.16 80 LEU A O 1
ATOM 625 N N . ARG A 1 81 ? -19.736 2.515 14.509 1.00 51.72 81 ARG A N 1
ATOM 626 C CA . ARG A 1 81 ? -21.206 2.461 14.343 1.00 51.72 81 ARG A CA 1
ATOM 627 C C . ARG A 1 81 ? -21.863 1.166 14.826 1.00 51.72 81 ARG A C 1
ATO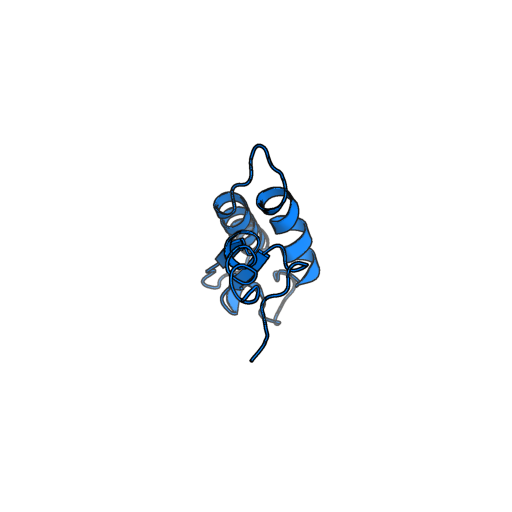M 629 O O . ARG A 1 81 ? -23.084 1.090 14.857 1.00 51.72 81 ARG A O 1
ATOM 636 N N . SER A 1 82 ? -21.087 0.147 15.199 1.00 51.31 82 SER A N 1
ATOM 637 C CA . SER A 1 82 ? -21.641 -1.181 15.524 1.00 51.31 82 SER A CA 1
ATOM 638 C C . SER A 1 82 ? -21.888 -1.423 17.022 1.00 51.31 82 SER A C 1
ATOM 640 O O . SER A 1 82 ? -22.247 -2.536 17.393 1.00 51.31 82 SER A O 1
ATOM 642 N N . PHE A 1 83 ? -21.726 -0.410 17.886 1.00 50.53 83 PHE A N 1
ATOM 643 C CA . PHE A 1 83 ? -21.903 -0.537 19.345 1.00 50.53 83 PHE A CA 1
ATOM 644 C C . PHE A 1 83 ? -23.074 0.275 19.941 1.00 50.53 83 PHE A C 1
ATOM 646 O O . PHE A 1 83 ? -23.188 0.372 21.157 1.00 50.53 83 PHE A O 1
ATOM 653 N N . GLU A 1 84 ? -23.987 0.796 19.115 1.00 49.31 84 GLU A N 1
ATOM 654 C CA . GLU A 1 84 ? -25.215 1.500 19.550 1.00 49.31 84 GLU A CA 1
ATOM 655 C C . GLU A 1 84 ? -26.482 0.626 19.442 1.00 49.31 84 GLU A C 1
ATOM 657 O O . GLU A 1 84 ? -27.565 1.086 19.094 1.00 49.31 84 GLU A O 1
ATOM 662 N N . GLY A 1 85 ? -26.373 -0.674 19.723 1.00 50.28 85 GLY A N 1
ATOM 663 C CA . GLY A 1 85 ? -27.510 -1.584 19.573 1.00 50.28 85 GLY A CA 1
ATOM 664 C C . GLY A 1 85 ? -27.435 -2.820 20.454 1.00 50.28 85 GLY A C 1
ATOM 665 O O . GLY A 1 85 ? -27.268 -3.919 19.926 1.00 50.28 85 GLY A O 1
ATOM 666 N N . ARG A 1 86 ? -27.531 -2.631 21.779 1.00 50.09 86 ARG A N 1
ATOM 667 C CA . ARG A 1 86 ? -28.152 -3.558 22.756 1.00 50.09 86 ARG A CA 1
ATOM 668 C C . ARG A 1 86 ? -27.980 -3.046 24.194 1.00 50.09 86 ARG A C 1
ATOM 670 O O . ARG A 1 86 ? -27.130 -3.526 24.931 1.00 50.09 86 ARG A O 1
ATOM 677 N N . LEU A 1 87 ? -28.810 -2.079 24.579 1.00 48.50 87 LEU A N 1
ATOM 678 C CA . LEU A 1 87 ? -29.182 -1.809 25.973 1.00 48.50 87 LEU A CA 1
ATOM 679 C C . LEU A 1 87 ? -30.657 -1.380 25.993 1.00 48.50 87 LEU A C 1
ATOM 681 O O . LEU A 1 87 ? -30.955 -0.192 26.068 1.00 48.50 87 LEU A O 1
ATOM 685 N N . CYS A 1 88 ? -31.560 -2.353 25.863 1.00 43.12 88 CYS A N 1
ATOM 686 C CA . CYS A 1 88 ? -32.952 -2.308 26.319 1.00 43.12 88 CYS A CA 1
ATOM 687 C C . CYS A 1 88 ? -33.317 -3.726 26.760 1.00 43.12 88 CYS A C 1
ATOM 689 O O . CYS A 1 88 ? -33.072 -4.645 25.942 1.00 43.12 88 CYS A O 1
#

Radius of gyration: 15.71 Å; chains: 1; bounding box: 45×27×44 Å